Protein AF-A0A7C6DD17-F1 (afdb_monomer_lite)

Foldseek 3Di:
DADEQELVVLVFPQAQPDASQRSQLVSLVVQQVVLYEYEYEFGEHEHADDRDNDDPVRDPPRHYHYDYPDDPPGTGHDDYPDPPPDD

Structure (mmCIF, N/CA/C/O backbone):
data_AF-A0A7C6DD17-F1
#
_entry.id   AF-A0A7C6DD17-F1
#
loop_
_atom_site.group_PDB
_atom_site.id
_atom_site.type_symbol
_atom_site.label_atom_id
_atom_site.label_alt_id
_atom_site.label_comp_id
_atom_site.label_asym_id
_atom_site.label_entity_id
_atom_site.label_seq_id
_atom_site.pdbx_PDB_ins_code
_atom_site.Cartn_x
_atom_site.Cartn_y
_atom_site.Cartn_z
_atom_site.occupancy
_atom_site.B_iso_or_equiv
_atom_site.auth_seq_id
_atom_site.auth_comp_id
_atom_site.auth_asym_id
_atom_site.auth_atom_id
_atom_site.pdbx_PDB_model_num
ATOM 1 N N . MET A 1 1 ? 10.169 -5.268 -19.100 1.00 46.59 1 MET A N 1
ATOM 2 C CA . MET A 1 1 ? 9.276 -6.031 -18.207 1.00 46.59 1 MET A CA 1
ATOM 3 C C . MET A 1 1 ? 8.757 -5.020 -17.205 1.00 46.59 1 MET A C 1
ATOM 5 O O . MET A 1 1 ? 9.505 -4.645 -16.319 1.00 46.59 1 MET A O 1
ATOM 9 N N . GLU A 1 2 ? 7.565 -4.475 -17.422 1.00 57.41 2 GLU A N 1
ATOM 10 C CA . GLU A 1 2 ? 6.914 -3.606 -16.435 1.00 57.41 2 GLU A CA 1
ATOM 11 C C . GLU A 1 2 ? 6.059 -4.525 -15.559 1.00 57.41 2 GLU A C 1
ATOM 13 O O . GLU A 1 2 ? 5.025 -5.028 -15.993 1.00 57.41 2 GLU A O 1
ATOM 18 N N . GLY A 1 3 ? 6.582 -4.888 -14.386 1.00 84.69 3 GLY A N 1
ATOM 19 C CA . GLY A 1 3 ? 5.925 -5.823 -13.474 1.00 84.69 3 GLY A CA 1
ATOM 20 C C . GLY A 1 3 ? 4.886 -5.108 -12.618 1.00 84.69 3 GLY A C 1
ATOM 21 O O . GLY A 1 3 ? 5.216 -4.134 -11.944 1.00 84.69 3 GLY A O 1
ATOM 22 N N . PHE A 1 4 ? 3.643 -5.585 -12.636 1.00 90.25 4 PHE A N 1
ATOM 23 C CA . PHE A 1 4 ? 2.642 -5.224 -11.634 1.00 90.25 4 PHE A CA 1
ATOM 24 C C . PHE A 1 4 ? 2.808 -6.144 -10.425 1.00 90.25 4 PHE A C 1
ATOM 26 O O . PHE A 1 4 ? 2.725 -7.362 -10.559 1.00 90.25 4 PHE A O 1
ATOM 33 N N . PHE A 1 5 ? 3.023 -5.553 -9.256 1.00 95.06 5 PHE A N 1
ATOM 34 C CA . PHE A 1 5 ? 3.149 -6.237 -7.976 1.00 95.06 5 PHE A CA 1
ATOM 35 C C . PHE A 1 5 ? 1.884 -5.962 -7.179 1.00 95.06 5 PHE A C 1
ATOM 37 O O . PHE A 1 5 ? 1.639 -4.832 -6.764 1.00 95.06 5 PHE A O 1
ATOM 44 N N . ASN A 1 6 ? 1.030 -6.967 -7.019 1.00 96.31 6 ASN A N 1
ATOM 45 C CA . ASN A 1 6 ? -0.212 -6.805 -6.281 1.00 96.31 6 ASN A CA 1
ATOM 46 C C . ASN A 1 6 ? 0.075 -6.940 -4.783 1.00 96.31 6 ASN A C 1
ATOM 48 O O . ASN A 1 6 ? 0.598 -7.960 -4.352 1.00 96.31 6 ASN A O 1
ATOM 52 N N . VAL A 1 7 ? -0.310 -5.954 -3.966 1.00 97.56 7 VAL A N 1
ATOM 53 C CA . VAL A 1 7 ? -0.117 -6.003 -2.499 1.00 97.56 7 VAL A CA 1
ATOM 54 C C . VAL A 1 7 ? -0.728 -7.250 -1.840 1.00 97.56 7 VAL A C 1
ATOM 56 O O . VAL A 1 7 ? -0.270 -7.675 -0.781 1.00 97.56 7 VAL A O 1
ATOM 59 N N . LYS A 1 8 ? -1.728 -7.879 -2.472 1.00 96.88 8 LYS A N 1
ATOM 60 C CA . LYS A 1 8 ? -2.313 -9.152 -2.019 1.00 96.88 8 LYS A CA 1
ATOM 61 C C . LYS A 1 8 ? -1.341 -10.325 -2.099 1.00 96.88 8 LYS A C 1
ATOM 63 O O . LYS A 1 8 ? -1.400 -11.196 -1.238 1.00 96.88 8 LYS A O 1
ATOM 68 N N . ASP A 1 9 ? -0.421 -10.312 -3.060 1.00 97.69 9 ASP A N 1
ATOM 69 C CA . ASP A 1 9 ? 0.619 -11.339 -3.197 1.00 97.69 9 ASP A CA 1
ATOM 70 C C . ASP A 1 9 ? 1.653 -11.249 -2.056 1.00 97.69 9 ASP A C 1
ATOM 72 O O . ASP A 1 9 ? 2.372 -12.206 -1.782 1.00 97.69 9 ASP A O 1
ATOM 76 N N . PHE A 1 10 ? 1.674 -10.115 -1.344 1.00 97.25 10 PHE A N 1
ATOM 77 C CA . PHE A 1 10 ? 2.495 -9.846 -0.160 1.00 97.25 10 PHE A CA 1
ATOM 78 C C . PHE A 1 10 ? 1.706 -9.975 1.152 1.00 97.25 10 PHE A C 1
ATOM 80 O O . PHE A 1 10 ? 2.184 -9.564 2.206 1.00 97.25 10 PHE A O 1
ATOM 87 N N . ASN A 1 11 ? 0.518 -10.588 1.109 1.00 98.00 11 ASN A N 1
ATOM 88 C CA . ASN A 1 11 ? -0.377 -10.824 2.250 1.00 98.00 11 ASN A CA 1
ATOM 89 C C . ASN A 1 11 ? -1.122 -9.592 2.793 1.00 98.00 11 ASN A C 1
ATOM 91 O O . ASN A 1 11 ? -1.604 -9.637 3.923 1.00 98.00 11 ASN A O 1
ATOM 95 N N . ALA A 1 12 ? -1.277 -8.514 2.017 1.00 97.88 12 ALA A N 1
ATOM 96 C CA . ALA A 1 12 ? -2.137 -7.406 2.438 1.00 97.88 12 ALA A CA 1
ATOM 97 C C . ALA A 1 12 ? -3.619 -7.836 2.461 1.00 97.88 12 ALA A C 1
ATOM 99 O O . ALA A 1 12 ? -4.154 -8.334 1.469 1.00 97.88 12 ALA A O 1
ATOM 100 N N . VAL A 1 13 ? -4.339 -7.601 3.552 1.00 97.88 13 VAL A N 1
ATOM 101 C CA . VAL A 1 13 ? -5.726 -8.048 3.750 1.00 97.88 13 VAL A CA 1
ATOM 102 C C . VAL A 1 13 ? -6.743 -7.015 3.280 1.00 97.88 13 VAL A C 1
ATOM 104 O O . VAL A 1 13 ? -7.745 -7.401 2.674 1.00 97.88 13 VAL A O 1
ATOM 107 N N . GLY A 1 14 ? -6.464 -5.716 3.397 1.00 96.56 14 GLY A N 1
ATOM 108 C CA . GLY A 1 14 ? -7.310 -4.659 2.835 1.00 96.56 14 GLY A CA 1
ATOM 109 C C . GLY A 1 14 ? -8.731 -4.596 3.417 1.00 96.56 14 GLY A C 1
ATOM 110 O O . GLY A 1 14 ? -9.658 -4.193 2.709 1.00 96.56 14 GLY A O 1
ATOM 111 N N . ASP A 1 15 ? -8.910 -5.020 4.669 1.00 96.56 15 ASP A N 1
ATOM 112 C CA . ASP A 1 15 ? -10.181 -5.046 5.413 1.00 96.56 15 ASP A CA 1
ATOM 113 C C . ASP A 1 15 ? -10.403 -3.809 6.314 1.00 96.56 15 ASP A C 1
ATOM 115 O O . ASP A 1 15 ? -11.471 -3.639 6.899 1.00 96.56 15 ASP A O 1
ATOM 119 N N . GLY A 1 16 ? -9.406 -2.930 6.418 1.00 95.00 16 GLY A N 1
ATOM 120 C CA . GLY A 1 16 ? -9.406 -1.719 7.235 1.00 95.00 16 GLY A CA 1
ATOM 121 C C . GLY A 1 16 ? -9.130 -1.940 8.722 1.00 95.00 16 GLY A C 1
ATOM 122 O O . GLY A 1 16 ? -9.233 -0.971 9.481 1.00 95.00 16 GLY A O 1
ATOM 123 N N . ILE A 1 17 ? -8.798 -3.174 9.122 1.00 95.12 17 ILE A N 1
ATOM 124 C CA . ILE A 1 17 ? -8.577 -3.608 10.511 1.00 95.12 17 ILE A CA 1
ATOM 125 C C . ILE A 1 17 ? -7.200 -4.261 10.664 1.00 95.12 17 ILE A C 1
ATOM 127 O O . ILE A 1 17 ? -6.485 -3.974 11.622 1.00 95.12 17 ILE A O 1
ATOM 131 N N . THR A 1 18 ? -6.831 -5.143 9.739 1.00 96.56 18 THR A N 1
ATOM 132 C CA . THR A 1 18 ? -5.535 -5.814 9.727 1.00 96.56 18 THR A CA 1
ATOM 133 C C . THR A 1 18 ? -4.444 -4.821 9.345 1.00 96.56 18 THR A C 1
ATOM 135 O O . THR A 1 18 ? -4.576 -4.095 8.362 1.00 96.56 18 THR A O 1
ATOM 138 N N . ASP A 1 19 ? -3.361 -4.792 10.122 1.00 96.31 19 ASP A N 1
ATOM 139 C CA . ASP A 1 19 ? -2.196 -3.963 9.822 1.00 96.31 19 ASP A CA 1
ATOM 140 C C . ASP A 1 19 ? -1.469 -4.482 8.572 1.00 96.31 19 ASP A C 1
ATOM 142 O O . ASP A 1 19 ? -0.784 -5.507 8.600 1.00 96.31 19 ASP A O 1
ATOM 146 N N . ASP A 1 20 ? -1.623 -3.745 7.474 1.00 98.19 20 ASP A N 1
ATOM 147 C CA . ASP A 1 20 ? -1.068 -4.062 6.163 1.00 98.19 20 ASP A CA 1
ATOM 148 C C . ASP A 1 20 ? 0.304 -3.409 5.928 1.00 98.19 20 ASP A C 1
ATOM 150 O O . ASP A 1 20 ? 0.873 -3.558 4.842 1.00 98.19 20 ASP A O 1
ATOM 154 N N . THR A 1 21 ? 0.879 -2.693 6.910 1.00 96.56 21 THR A N 1
ATOM 155 C CA . THR A 1 21 ? 2.105 -1.908 6.693 1.00 96.56 21 THR A CA 1
ATOM 156 C C . THR A 1 21 ? 3.255 -2.755 6.161 1.00 96.56 21 THR A C 1
ATOM 158 O O . THR A 1 21 ? 3.895 -2.371 5.180 1.00 96.56 21 THR A O 1
ATOM 161 N N . LYS A 1 22 ? 3.509 -3.923 6.761 1.00 97.06 22 LYS A N 1
ATOM 162 C CA . LYS A 1 22 ? 4.618 -4.791 6.342 1.00 97.06 22 LYS A CA 1
ATOM 163 C C . LYS A 1 22 ? 4.427 -5.305 4.911 1.00 97.06 22 LYS A C 1
ATOM 165 O O . LYS A 1 22 ? 5.346 -5.200 4.103 1.00 97.06 22 LYS A O 1
ATOM 170 N N . ALA A 1 23 ? 3.232 -5.804 4.596 1.00 98.06 23 ALA A N 1
ATOM 171 C CA . ALA A 1 23 ? 2.892 -6.327 3.274 1.00 98.06 23 ALA A CA 1
ATOM 172 C C . ALA A 1 23 ? 3.041 -5.256 2.182 1.00 98.06 23 ALA A C 1
ATOM 174 O O . ALA A 1 23 ? 3.629 -5.491 1.126 1.00 98.06 23 ALA A O 1
ATOM 175 N N . ILE A 1 24 ? 2.551 -4.044 2.457 1.00 97.06 24 ILE A N 1
ATOM 176 C CA . ILE A 1 24 ? 2.674 -2.917 1.532 1.00 97.06 24 ILE A CA 1
ATOM 177 C C . ILE A 1 24 ? 4.143 -2.515 1.351 1.00 97.06 24 ILE A C 1
ATOM 179 O O . ILE A 1 24 ? 4.570 -2.279 0.220 1.00 97.06 24 ILE A O 1
ATOM 183 N N . GLN A 1 25 ? 4.928 -2.460 2.431 1.00 96.00 25 GLN A N 1
ATOM 184 C CA . GLN A 1 25 ? 6.344 -2.100 2.355 1.00 96.00 25 GLN A CA 1
ATOM 185 C C . GLN A 1 25 ? 7.153 -3.107 1.524 1.00 96.00 25 GLN A C 1
ATOM 187 O O . GLN A 1 25 ? 7.995 -2.693 0.727 1.00 96.00 25 GLN A O 1
ATOM 192 N N . GLU A 1 26 ? 6.887 -4.408 1.667 1.00 95.44 26 GLU A N 1
ATOM 193 C CA . GLU A 1 26 ? 7.527 -5.460 0.865 1.00 95.44 26 GLU A CA 1
ATOM 194 C C . GLU A 1 26 ? 7.158 -5.347 -0.621 1.00 95.44 26 GLU A C 1
ATOM 196 O O . GLU A 1 2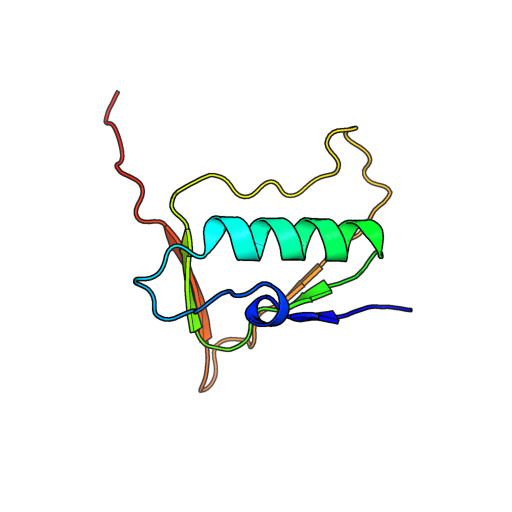6 ? 8.039 -5.402 -1.479 1.00 95.44 26 GLU A O 1
ATOM 201 N N . CYS A 1 27 ? 5.883 -5.088 -0.930 1.00 95.31 27 CYS A N 1
ATOM 202 C CA . CYS A 1 27 ? 5.427 -4.862 -2.302 1.00 95.31 27 CYS A CA 1
ATOM 203 C C . CYS A 1 27 ? 6.126 -3.659 -2.958 1.00 95.31 27 CYS A C 1
ATOM 205 O O . CYS A 1 27 ? 6.584 -3.749 -4.097 1.00 95.31 27 CYS A O 1
ATOM 207 N N . ILE A 1 28 ? 6.259 -2.541 -2.232 1.00 92.50 28 ILE A N 1
ATOM 208 C CA . ILE A 1 28 ? 6.976 -1.347 -2.709 1.00 92.50 28 ILE A CA 1
ATOM 209 C C . ILE A 1 28 ? 8.440 -1.681 -3.012 1.00 92.50 28 ILE A C 1
ATOM 211 O O . ILE A 1 28 ? 8.939 -1.299 -4.069 1.00 92.50 28 ILE A O 1
ATOM 215 N N . ILE A 1 29 ? 9.110 -2.424 -2.125 1.00 90.69 29 ILE A N 1
ATOM 216 C CA . ILE A 1 29 ? 10.511 -2.828 -2.304 1.00 90.69 29 ILE A CA 1
ATOM 217 C C . ILE A 1 29 ? 10.678 -3.672 -3.575 1.00 90.69 29 ILE A C 1
ATOM 219 O O . ILE A 1 29 ? 11.584 -3.412 -4.368 1.00 90.69 29 ILE A O 1
ATOM 223 N N . GLU A 1 30 ? 9.811 -4.661 -3.802 1.00 91.25 30 GLU A N 1
ATOM 224 C CA . GLU A 1 30 ? 9.875 -5.492 -5.011 1.00 91.25 30 GLU A CA 1
ATOM 225 C C . GLU A 1 30 ? 9.547 -4.695 -6.279 1.00 91.25 30 GLU A C 1
ATOM 227 O O . GLU A 1 30 ? 10.278 -4.775 -7.270 1.00 91.25 30 GLU A O 1
ATOM 232 N N . ALA A 1 31 ? 8.524 -3.838 -6.238 1.00 90.69 31 ALA A N 1
ATOM 233 C CA . ALA A 1 31 ? 8.205 -2.958 -7.356 1.00 90.69 31 ALA A CA 1
ATOM 234 C C . ALA A 1 31 ? 9.389 -2.049 -7.716 1.00 90.69 31 ALA A C 1
ATOM 236 O O . ALA A 1 31 ? 9.724 -1.916 -8.892 1.00 90.69 31 ALA A O 1
ATOM 237 N N . GLN A 1 32 ? 10.081 -1.481 -6.728 1.00 88.06 32 GLN A N 1
ATOM 238 C CA . GLN A 1 32 ? 11.260 -0.644 -6.955 1.00 88.06 32 GLN A CA 1
ATOM 239 C C . GLN A 1 32 ? 12.426 -1.420 -7.579 1.00 88.06 32 GLN A C 1
ATOM 241 O O . GLN A 1 32 ? 12.983 -0.968 -8.583 1.00 88.06 32 GLN A O 1
ATOM 246 N N . LYS A 1 33 ? 12.761 -2.610 -7.053 1.00 86.81 33 LYS A N 1
ATOM 247 C CA . LYS A 1 33 ? 13.823 -3.479 -7.607 1.00 86.81 33 LYS A CA 1
ATOM 248 C C . LYS A 1 33 ? 13.613 -3.781 -9.088 1.00 86.81 33 LYS A C 1
ATOM 250 O O . LYS A 1 33 ? 14.574 -3.885 -9.849 1.00 86.81 33 LYS A O 1
ATOM 255 N N . HIS A 1 34 ? 12.353 -3.909 -9.491 1.00 88.2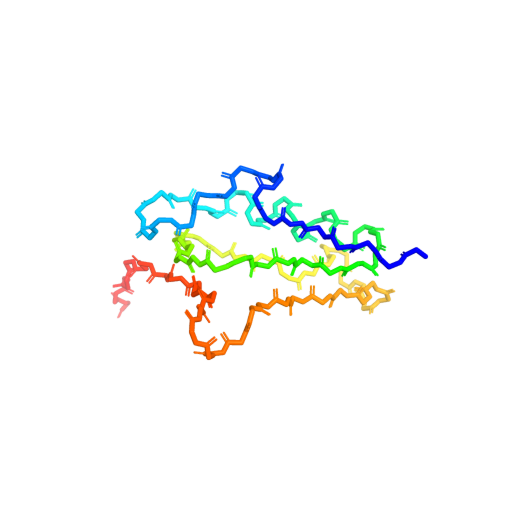5 34 HIS A N 1
ATOM 256 C CA . HIS A 1 34 ? 11.966 -4.292 -10.841 1.00 88.25 34 HIS A CA 1
ATOM 257 C C . HIS A 1 34 ? 11.502 -3.126 -11.720 1.00 88.25 34 HIS A C 1
ATOM 259 O O . HIS A 1 34 ? 11.068 -3.376 -12.845 1.00 88.25 34 HIS A O 1
ATOM 265 N N . ARG A 1 35 ? 11.615 -1.870 -11.254 1.00 87.50 35 ARG A N 1
ATOM 266 C CA . ARG A 1 35 ? 11.124 -0.672 -11.970 1.00 87.50 35 ARG A CA 1
ATOM 267 C C . ARG A 1 35 ? 9.654 -0.820 -12.391 1.00 87.50 35 ARG A C 1
ATOM 269 O O . ARG A 1 35 ? 9.279 -0.546 -13.529 1.00 87.50 35 ARG A O 1
ATOM 276 N N . GLY A 1 36 ? 8.856 -1.380 -11.488 1.00 89.88 36 GLY A N 1
ATOM 277 C CA . GLY A 1 36 ? 7.479 -1.797 -11.702 1.00 89.88 36 GLY A CA 1
ATOM 278 C C . GLY A 1 36 ? 6.459 -0.942 -10.956 1.00 89.88 36 GLY A C 1
ATOM 279 O O . GLY A 1 36 ? 6.739 0.155 -10.467 1.00 89.88 36 GLY A O 1
ATOM 280 N N . THR A 1 37 ? 5.244 -1.475 -10.870 1.00 92.19 37 THR A N 1
ATOM 281 C CA . THR A 1 37 ? 4.094 -0.806 -10.259 1.00 92.19 37 THR A CA 1
ATOM 282 C C . THR A 1 37 ? 3.599 -1.598 -9.058 1.00 92.19 37 THR A C 1
ATOM 284 O O . THR A 1 37 ? 3.204 -2.751 -9.210 1.00 92.19 37 THR A O 1
ATOM 287 N N . ALA A 1 38 ? 3.556 -0.972 -7.883 1.00 94.50 38 ALA A N 1
ATOM 288 C CA . ALA A 1 38 ? 2.815 -1.487 -6.739 1.00 94.50 38 ALA A CA 1
ATOM 289 C C . ALA A 1 38 ? 1.316 -1.235 -6.966 1.00 94.50 38 ALA A C 1
ATOM 291 O O . ALA A 1 38 ? 0.852 -0.092 -7.025 1.00 94.50 38 ALA A O 1
ATOM 292 N N . TYR A 1 39 ? 0.559 -2.313 -7.130 1.00 95.62 39 TYR A N 1
ATOM 293 C CA . TYR A 1 39 ? -0.867 -2.293 -7.413 1.00 95.62 39 TYR A CA 1
ATOM 294 C C . TYR A 1 39 ? -1.687 -2.590 -6.164 1.00 95.62 39 TYR A C 1
ATOM 296 O O . TYR A 1 39 ? -1.456 -3.577 -5.463 1.00 95.62 39 TYR A O 1
ATOM 304 N N . PHE A 1 40 ? -2.691 -1.750 -5.935 1.00 95.94 40 PHE A N 1
ATOM 305 C CA . PHE A 1 40 ? -3.636 -1.854 -4.836 1.00 95.94 40 PHE A CA 1
ATOM 306 C C . PHE A 1 40 ? -5.022 -2.196 -5.389 1.00 95.94 40 PHE A C 1
ATOM 308 O O . PHE A 1 40 ? -5.715 -1.298 -5.882 1.00 95.94 40 PHE A O 1
ATOM 315 N N . PRO A 1 41 ? -5.477 -3.456 -5.277 1.00 95.56 41 PRO A N 1
ATOM 316 C CA . PRO A 1 41 ? -6.867 -3.816 -5.534 1.00 95.56 41 PRO A CA 1
ATOM 317 C C . PRO A 1 41 ? -7.836 -3.053 -4.620 1.00 95.56 41 PRO A C 1
ATOM 319 O O . PRO A 1 41 ? -7.399 -2.443 -3.636 1.00 95.56 41 PRO A O 1
ATOM 322 N N . PRO A 1 42 ? -9.153 -3.125 -4.888 1.00 95.81 42 PRO A N 1
ATOM 323 C CA . PRO A 1 42 ? -10.153 -2.532 -4.010 1.00 95.81 42 PRO A CA 1
ATOM 324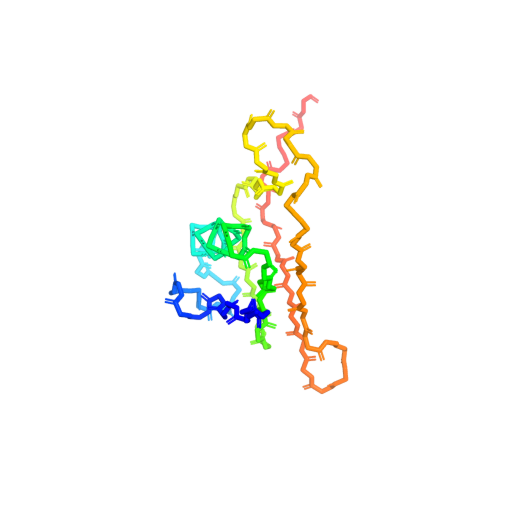 C C . PRO A 1 42 ? -9.988 -3.040 -2.573 1.00 95.81 42 PRO A C 1
ATOM 326 O O . PRO A 1 42 ? -9.809 -4.239 -2.358 1.00 95.81 42 PRO A O 1
ATOM 329 N N . GLY A 1 43 ? -10.037 -2.134 -1.604 1.00 94.75 43 GLY A N 1
ATOM 330 C CA . GLY A 1 43 ? -9.822 -2.455 -0.197 1.00 94.75 43 GLY A CA 1
ATOM 331 C C . GLY A 1 43 ? -9.440 -1.235 0.631 1.00 94.75 43 GLY A C 1
ATOM 332 O O . GLY A 1 43 ? -9.071 -0.187 0.092 1.00 94.75 43 GLY A O 1
ATOM 333 N N . VAL A 1 44 ? -9.526 -1.388 1.950 1.00 95.38 44 VAL A N 1
ATOM 334 C CA . VAL A 1 44 ? -9.044 -0.410 2.929 1.00 95.38 44 VAL A CA 1
ATOM 335 C C . VAL A 1 44 ? -7.819 -1.005 3.603 1.00 95.38 44 VAL A C 1
ATOM 337 O O . VAL A 1 44 ? -7.928 -1.968 4.343 1.00 95.38 44 VAL A O 1
ATOM 340 N N . TYR A 1 45 ? -6.646 -0.456 3.344 1.00 96.38 45 TYR A N 1
ATOM 341 C CA . TYR A 1 45 ? -5.392 -0.973 3.871 1.00 96.38 45 TYR A CA 1
ATOM 342 C C . TYR A 1 45 ? -4.971 -0.124 5.063 1.00 96.38 45 TYR A C 1
ATOM 344 O O . TYR A 1 45 ? -4.688 1.068 4.902 1.00 96.38 45 TYR A O 1
ATOM 352 N N . LEU A 1 46 ? -4.990 -0.712 6.259 1.00 95.81 46 LEU A N 1
ATOM 353 C CA . LEU A 1 46 ? -4.572 -0.018 7.470 1.00 95.81 46 LEU A CA 1
ATOM 354 C C . LEU A 1 46 ? -3.045 0.044 7.512 1.00 95.81 46 LEU A C 1
ATOM 356 O O . LEU A 1 46 ? -2.376 -0.977 7.387 1.00 95.81 46 LEU A O 1
ATOM 360 N N . VAL A 1 47 ? -2.505 1.242 7.718 1.00 95.56 47 VAL A N 1
ATOM 361 C CA . VAL A 1 47 ? -1.085 1.458 7.976 1.00 95.56 47 VAL A CA 1
ATOM 362 C C . VAL A 1 47 ? -0.879 2.107 9.338 1.00 95.56 47 VAL A C 1
ATOM 364 O O . VAL A 1 47 ? -1.495 3.126 9.659 1.00 95.56 47 VAL A O 1
ATOM 367 N N . THR A 1 48 ? 0.005 1.521 10.140 1.00 94.25 48 THR A N 1
ATOM 368 C CA . THR A 1 48 ? 0.296 1.968 11.512 1.00 94.25 48 THR A CA 1
ATOM 369 C C . THR A 1 48 ? 1.657 2.655 11.637 1.00 94.25 48 THR A C 1
ATOM 371 O O . THR A 1 48 ? 1.935 3.292 12.652 1.00 94.25 48 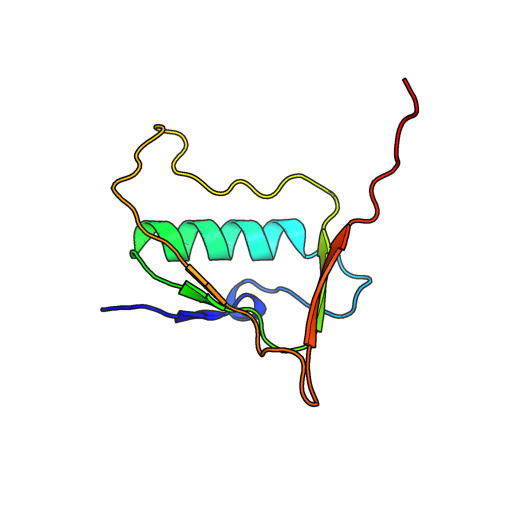THR A O 1
ATOM 374 N N . SER A 1 49 ? 2.498 2.583 10.598 1.00 91.38 49 SER A N 1
ATOM 375 C CA . SER A 1 49 ? 3.810 3.239 10.537 1.00 91.38 49 SER A CA 1
ATOM 376 C C . SER A 1 49 ? 4.150 3.754 9.131 1.00 91.38 49 SER A C 1
ATOM 378 O O . SER A 1 49 ? 3.399 3.551 8.173 1.00 91.38 49 SER A O 1
ATOM 380 N N . THR A 1 50 ? 5.256 4.497 9.029 1.00 91.25 50 THR A N 1
ATOM 381 C CA . THR A 1 50 ? 5.727 5.130 7.789 1.00 91.25 50 THR A CA 1
ATOM 382 C C . THR A 1 50 ? 5.997 4.100 6.695 1.00 91.25 50 THR A C 1
ATOM 384 O O . THR A 1 50 ? 6.748 3.151 6.902 1.00 91.25 50 THR A O 1
ATOM 387 N N . LEU A 1 51 ? 5.444 4.345 5.504 1.00 91.44 51 LEU A N 1
ATOM 388 C CA . LEU A 1 51 ? 5.842 3.668 4.273 1.00 91.44 51 LEU A CA 1
ATOM 389 C C . LEU A 1 51 ? 6.967 4.456 3.603 1.00 91.44 51 LEU A C 1
ATOM 391 O O . LEU A 1 51 ? 6.818 5.645 3.312 1.00 91.44 51 LEU A O 1
ATOM 395 N N . TYR A 1 52 ? 8.083 3.792 3.340 1.00 88.88 52 TYR A N 1
ATOM 396 C CA . TYR A 1 52 ? 9.241 4.396 2.698 1.00 88.88 52 TYR A CA 1
ATOM 397 C C . TYR A 1 52 ? 9.155 4.221 1.186 1.00 88.88 52 TYR A C 1
ATOM 399 O O . TYR A 1 52 ? 9.143 3.104 0.669 1.00 88.88 52 TYR A O 1
ATOM 407 N N . LEU A 1 53 ? 9.102 5.358 0.493 1.00 84.19 53 LEU A N 1
ATOM 408 C CA . LEU A 1 53 ? 9.044 5.467 -0.959 1.00 84.19 53 LEU A CA 1
ATOM 409 C C . LEU A 1 53 ? 10.395 5.961 -1.477 1.00 84.19 53 LEU A C 1
ATOM 411 O O . LEU A 1 53 ? 10.559 7.130 -1.811 1.00 84.19 53 LEU A O 1
ATOM 415 N N . GLY A 1 54 ? 11.396 5.089 -1.487 1.00 73.06 54 GLY A N 1
ATOM 416 C CA . GLY A 1 54 ? 12.699 5.435 -2.044 1.00 73.06 54 GLY A CA 1
ATOM 417 C C . GLY A 1 54 ? 13.724 4.336 -1.850 1.00 73.06 54 GLY A C 1
ATOM 418 O O . GLY A 1 54 ? 13.607 3.526 -0.934 1.00 73.06 54 GLY A O 1
ATOM 419 N N . ASP A 1 55 ? 14.732 4.335 -2.713 1.00 69.00 55 ASP A N 1
ATOM 420 C CA . ASP A 1 55 ? 15.961 3.609 -2.430 1.00 69.00 55 ASP A CA 1
ATOM 421 C C . ASP A 1 55 ? 16.625 4.260 -1.197 1.00 69.00 55 ASP A C 1
ATOM 423 O O . ASP A 1 55 ? 16.828 5.480 -1.204 1.00 69.00 55 ASP A O 1
ATOM 427 N N . PRO A 1 56 ? 16.991 3.494 -0.151 1.00 63.03 56 PRO A N 1
ATOM 428 C CA . PRO A 1 56 ? 17.788 3.998 0.967 1.00 63.03 56 PRO A CA 1
ATOM 429 C C . PRO A 1 56 ? 19.081 4.717 0.543 1.00 63.03 56 PRO A C 1
ATOM 431 O O . PRO A 1 56 ? 19.608 5.517 1.311 1.00 63.03 56 PRO A O 1
ATOM 434 N N . SER A 1 57 ? 19.590 4.456 -0.668 1.00 68.19 57 SER A N 1
ATOM 435 C CA . SER A 1 57 ? 20.755 5.137 -1.243 1.00 68.19 57 SER A CA 1
ATOM 436 C C . SER A 1 57 ? 20.476 6.557 -1.767 1.00 68.19 57 SER A C 1
ATOM 438 O O . SER A 1 57 ? 21.418 7.275 -2.097 1.00 68.19 57 SER A O 1
ATOM 440 N N . GLY A 1 58 ? 19.208 6.979 -1.851 1.00 65.38 58 GLY A N 1
ATOM 441 C CA . GLY A 1 58 ? 18.810 8.278 -2.409 1.00 65.38 58 GLY A CA 1
ATOM 442 C C . GLY A 1 58 ? 18.776 8.326 -3.941 1.00 65.38 58 GLY A C 1
ATOM 443 O O . GLY A 1 58 ? 18.660 9.404 -4.519 1.00 65.38 58 GLY A O 1
ATOM 444 N N . SER A 1 59 ? 18.874 7.175 -4.611 1.00 68.75 59 SER A N 1
ATOM 445 C CA . SER A 1 59 ? 18.842 7.094 -6.073 1.00 68.75 59 SER A CA 1
ATOM 446 C C . SER A 1 59 ? 17.456 7.425 -6.638 1.00 68.75 59 SER A C 1
ATOM 448 O O . SER A 1 59 ? 16.452 6.818 -6.267 1.00 68.75 59 SER A O 1
ATOM 450 N N . HIS A 1 60 ? 17.408 8.349 -7.600 1.00 66.38 60 HIS A N 1
ATOM 451 C CA . HIS A 1 60 ? 16.196 8.707 -8.350 1.00 66.38 60 HIS A CA 1
ATOM 452 C C . HIS A 1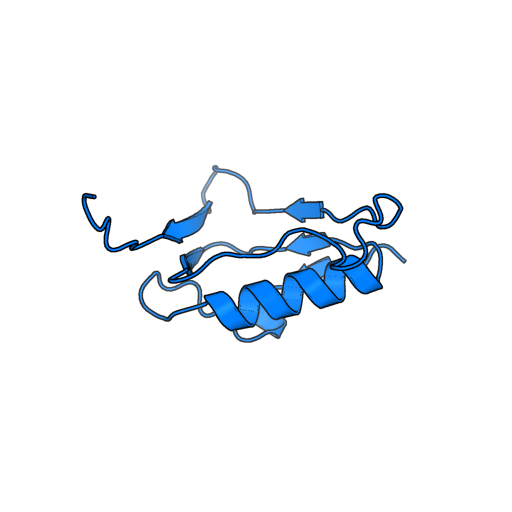 60 ? 16.023 7.891 -9.650 1.00 66.38 60 HIS A C 1
ATOM 454 O O . HIS A 1 60 ? 15.010 8.027 -10.331 1.00 66.38 60 HIS A O 1
ATOM 460 N N . ASP A 1 61 ? 16.986 7.021 -9.979 1.00 67.69 61 ASP A N 1
ATOM 461 C CA . ASP A 1 61 ? 17.041 6.240 -11.230 1.00 67.69 61 ASP A CA 1
ATOM 462 C C . ASP A 1 61 ? 16.147 4.985 -11.240 1.00 67.69 61 ASP A C 1
ATOM 464 O O . ASP A 1 61 ? 16.130 4.222 -12.214 1.00 67.69 61 ASP A O 1
ATOM 468 N N . PHE A 1 62 ? 15.390 4.756 -10.165 1.00 69.50 62 PHE A N 1
ATOM 469 C CA . PHE A 1 62 ? 14.455 3.642 -10.034 1.00 69.50 62 PHE A CA 1
ATOM 470 C C . PHE A 1 62 ? 13.019 4.172 -10.040 1.00 69.50 62 PHE A C 1
ATOM 472 O O . PHE A 1 62 ? 12.423 4.345 -8.973 1.00 69.50 62 PHE A O 1
ATOM 479 N N . PRO A 1 63 ? 12.453 4.470 -11.228 1.00 74.31 63 PRO A N 1
ATOM 480 C CA . PRO A 1 63 ? 11.059 4.864 -11.311 1.00 74.31 63 PRO A CA 1
ATOM 481 C C . PRO A 1 63 ? 10.200 3.707 -10.800 1.00 74.31 63 PRO A C 1
ATOM 483 O O . PRO A 1 63 ? 10.364 2.561 -11.220 1.00 74.31 63 PRO A O 1
ATOM 486 N N . PHE A 1 64 ? 9.291 4.018 -9.887 1.00 83.44 64 PHE A N 1
ATOM 487 C CA . PHE A 1 64 ? 8.252 3.103 -9.446 1.00 83.44 64 PHE A CA 1
ATOM 488 C C . PHE A 1 64 ? 6.919 3.835 -9.503 1.00 83.44 64 PHE A C 1
ATOM 490 O O . PHE A 1 64 ? 6.855 5.059 -9.357 1.00 83.44 64 PHE A O 1
ATOM 497 N N . CYS A 1 65 ? 5.853 3.073 -9.697 1.00 88.25 65 CYS A N 1
ATOM 498 C CA . CYS A 1 65 ? 4.500 3.604 -9.698 1.00 88.25 65 CYS A CA 1
ATOM 499 C C . CYS A 1 65 ? 3.699 2.987 -8.553 1.00 88.25 65 CYS A C 1
ATOM 501 O O . CYS A 1 65 ? 3.870 1.815 -8.218 1.00 88.25 65 CYS A O 1
ATOM 503 N N . ILE A 1 66 ? 2.784 3.766 -7.982 1.00 90.75 66 ILE A N 1
ATOM 504 C CA . ILE A 1 66 ? 1.700 3.254 -7.141 1.00 90.75 66 ILE A CA 1
ATOM 505 C C . ILE A 1 66 ? 0.411 3.435 -7.922 1.00 90.75 66 ILE A C 1
ATOM 507 O O . ILE A 1 66 ? 0.127 4.532 -8.403 1.00 90.75 66 ILE A O 1
ATOM 511 N N . GLN A 1 67 ? -0.381 2.373 -8.023 1.00 93.25 67 GLN A N 1
ATOM 512 C CA . GLN A 1 67 ? -1.641 2.410 -8.750 1.00 93.25 67 GLN A CA 1
ATOM 513 C C . GLN A 1 67 ? -2.775 1.779 -7.941 1.00 93.25 67 GLN A C 1
ATOM 515 O O . GLN A 1 67 ? -2.699 0.621 -7.538 1.00 93.25 67 GLN A O 1
ATOM 520 N N . GLY A 1 68 ? -3.852 2.542 -7.741 1.00 91.62 68 GLY A N 1
ATOM 521 C CA . GLY A 1 68 ? -5.139 2.043 -7.247 1.00 91.62 68 GLY A CA 1
ATOM 522 C C . GLY A 1 68 ? -6.156 1.835 -8.375 1.00 91.62 68 GLY A C 1
ATOM 523 O O . GLY A 1 68 ? -5.864 2.073 -9.546 1.00 91.62 68 GLY A O 1
ATOM 524 N N . VAL A 1 69 ? -7.381 1.436 -8.021 1.00 89.06 69 VAL A N 1
ATOM 525 C CA . VAL A 1 69 ? -8.456 1.126 -8.993 1.00 89.06 69 VAL A CA 1
ATOM 526 C C . VAL A 1 69 ? -9.303 2.326 -9.448 1.00 89.06 69 VAL A C 1
ATOM 528 O O . VAL A 1 69 ? -10.247 2.162 -10.218 1.00 89.06 69 VAL A O 1
ATOM 531 N N . GLY A 1 70 ? -8.994 3.541 -8.989 1.00 80.12 70 GLY A N 1
ATOM 532 C CA . GLY A 1 70 ? -9.849 4.717 -9.201 1.00 80.12 70 GLY A CA 1
ATOM 533 C C . GLY A 1 70 ? -11.034 4.770 -8.225 1.00 80.12 70 GLY A C 1
ATOM 534 O O . GLY A 1 70 ? -11.037 4.073 -7.217 1.00 80.12 70 GLY A O 1
ATOM 535 N N . LYS A 1 71 ? -12.008 5.663 -8.469 1.00 77.00 71 LYS A N 1
ATOM 536 C CA . LYS A 1 71 ? -13.108 5.964 -7.520 1.00 77.00 71 LYS A CA 1
ATOM 537 C C . LYS A 1 71 ? -14.449 5.297 -7.862 1.00 77.00 71 LYS A C 1
ATOM 539 O O . LYS A 1 71 ? -15.341 5.246 -7.015 1.00 77.00 71 LYS A O 1
ATOM 544 N N . VAL A 1 72 ? -14.632 4.843 -9.101 1.00 63.69 72 VAL A N 1
ATOM 545 C CA . VAL A 1 72 ? -15.944 4.412 -9.605 1.00 63.69 72 VAL A CA 1
ATOM 546 C C . VAL A 1 72 ? -16.173 2.936 -9.266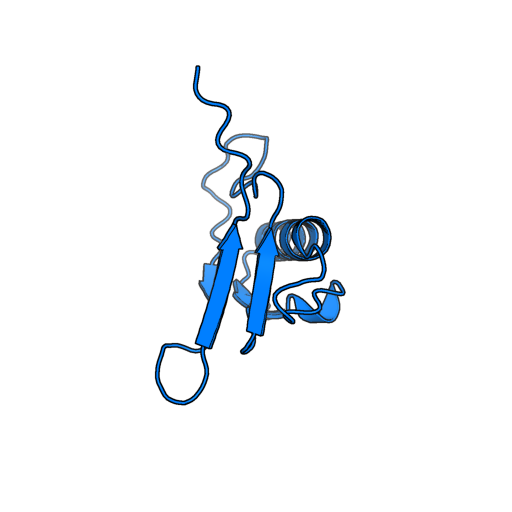 1.00 63.69 72 VAL A C 1
ATOM 548 O O . VAL A 1 72 ? -15.419 2.081 -9.714 1.00 63.69 72 VAL A O 1
ATOM 551 N N . ASN A 1 73 ? -17.210 2.647 -8.471 1.00 63.56 73 ASN A N 1
ATOM 552 C CA . ASN A 1 73 ? -17.675 1.313 -8.034 1.00 63.56 73 ASN A CA 1
ATOM 553 C C . ASN A 1 73 ? -16.738 0.490 -7.127 1.00 63.56 73 ASN A C 1
ATOM 555 O O . ASN A 1 73 ? -17.214 -0.427 -6.465 1.00 63.56 73 ASN A O 1
ATOM 559 N N . SER A 1 74 ? -15.457 0.845 -7.042 1.00 78.38 74 SER A N 1
ATOM 560 C CA . SER A 1 74 ? -14.442 0.208 -6.197 1.00 78.38 74 SER A CA 1
ATOM 561 C C . SER A 1 74 ? -13.388 1.246 -5.810 1.00 78.38 74 SER A C 1
ATOM 563 O O . SER A 1 74 ? -13.099 2.125 -6.617 1.00 78.38 74 SER A O 1
ATOM 565 N N . GLN A 1 75 ? -12.821 1.178 -4.600 1.00 87.94 75 GLN A N 1
ATOM 566 C CA . GLN A 1 75 ? -11.802 2.131 -4.130 1.00 87.94 75 GLN A CA 1
ATOM 567 C C . GLN A 1 75 ? -10.639 1.413 -3.451 1.00 87.94 75 GLN A C 1
ATOM 569 O O . GLN A 1 75 ? -10.848 0.453 -2.710 1.00 87.94 75 GLN A O 1
ATOM 574 N N . SER A 1 76 ? -9.430 1.923 -3.676 1.00 92.50 76 SER A N 1
ATOM 575 C CA . SER A 1 76 ? -8.243 1.592 -2.886 1.00 92.50 76 SER A CA 1
ATOM 576 C C . SER A 1 76 ? -8.021 2.728 -1.890 1.00 92.50 76 SER A C 1
ATOM 578 O O . SER A 1 76 ? -7.783 3.865 -2.299 1.00 92.50 76 SER A O 1
ATOM 580 N N . VAL A 1 77 ? -8.126 2.442 -0.595 1.00 92.56 77 VAL A N 1
ATOM 581 C CA . VAL A 1 77 ? -7.936 3.427 0.477 1.00 92.56 77 VAL A CA 1
ATOM 582 C C . VAL A 1 77 ? -6.756 2.992 1.328 1.00 92.56 77 VAL A C 1
ATOM 584 O O . VAL A 1 77 ? -6.772 1.896 1.871 1.00 92.56 77 VAL A O 1
ATOM 587 N N . ILE A 1 78 ? -5.750 3.851 1.478 1.00 92.25 78 ILE A N 1
ATOM 588 C CA . ILE A 1 78 ? -4.708 3.680 2.495 1.00 92.25 78 ILE A CA 1
ATOM 589 C C . ILE A 1 78 ? -5.151 4.497 3.707 1.00 92.25 78 ILE A C 1
ATOM 591 O O . ILE A 1 78 ? -5.265 5.721 3.627 1.00 92.25 78 ILE A O 1
ATOM 595 N N . LYS A 1 79 ? -5.464 3.815 4.807 1.00 91.88 79 LYS A N 1
ATOM 596 C CA . LYS A 1 79 ? -5.962 4.415 6.046 1.00 91.88 79 LYS A CA 1
ATOM 597 C C . LYS A 1 79 ? -4.831 4.448 7.062 1.00 91.88 79 LYS A C 1
ATOM 599 O O . LYS A 1 79 ? -4.225 3.421 7.329 1.00 91.88 79 LYS A O 1
ATOM 604 N N . ASN A 1 80 ? -4.587 5.602 7.666 1.00 90.62 80 ASN A N 1
ATOM 605 C CA . ASN A 1 80 ? -3.670 5.726 8.792 1.00 90.62 80 ASN A CA 1
ATOM 606 C C . ASN A 1 80 ? -4.484 5.911 10.083 1.00 90.62 80 ASN A C 1
ATOM 608 O O . ASN A 1 80 ? -5.387 6.745 10.113 1.00 90.62 80 ASN A O 1
ATOM 612 N N . GLU A 1 81 ? -4.186 5.137 11.130 1.00 78.50 81 GLU A N 1
ATOM 613 C CA . GLU A 1 81 ? -4.768 5.317 12.477 1.00 78.50 81 GLU A CA 1
ATOM 614 C C . GLU A 1 81 ? -3.769 5.923 13.466 1.00 78.50 81 GLU A C 1
ATOM 616 O O . GLU A 1 81 ? -3.742 5.573 14.644 1.00 78.50 81 GLU A O 1
ATOM 621 N N . GLY A 1 82 ? -2.920 6.830 12.987 1.00 59.78 82 GLY A N 1
ATOM 622 C CA . GLY A 1 82 ? -1.909 7.491 13.793 1.00 59.78 82 GLY A CA 1
ATOM 623 C C . GLY A 1 82 ? -2.486 7.949 15.127 1.00 59.78 82 GLY A C 1
ATOM 624 O O . GLY A 1 82 ? -3.437 8.733 15.183 1.00 59.78 82 GLY A O 1
ATOM 625 N N . ARG A 1 83 ? -1.887 7.475 16.222 1.00 56.84 83 ARG A N 1
ATOM 626 C CA . ARG A 1 83 ? -1.966 8.202 17.482 1.00 56.84 83 ARG A CA 1
ATOM 627 C C . ARG A 1 83 ? -1.228 9.509 17.231 1.00 56.84 83 ARG A C 1
ATOM 629 O O . ARG A 1 83 ? -0.002 9.528 17.202 1.00 56.84 83 ARG A O 1
ATOM 636 N N . TYR A 1 84 ? -1.968 10.578 16.963 1.00 54.41 84 TYR A N 1
ATOM 637 C CA . TYR A 1 84 ? -1.405 11.919 16.988 1.00 54.41 84 TYR A CA 1
ATOM 638 C C . TYR A 1 84 ? -0.964 12.189 18.429 1.00 54.41 84 TYR A C 1
ATOM 640 O O . TYR A 1 84 ? -1.785 12.552 19.271 1.00 54.41 84 TYR A O 1
ATOM 648 N N . GLU A 1 85 ? 0.309 11.958 18.741 1.00 56.25 85 GLU A N 1
ATOM 649 C CA . GLU A 1 85 ? 0.886 12.468 19.980 1.00 56.25 85 GLU A CA 1
ATOM 650 C C . GLU A 1 85 ? 1.015 13.983 19.804 1.00 56.25 85 GLU A C 1
ATOM 652 O O . GLU A 1 85 ? 1.816 14.472 19.009 1.00 56.25 85 GLU A O 1
ATOM 657 N N . HIS A 1 86 ? 0.118 14.725 20.456 1.00 49.44 86 HIS A N 1
ATOM 658 C CA . HIS A 1 86 ? 0.223 16.176 20.567 1.00 49.44 86 HIS A CA 1
ATOM 659 C C . HIS A 1 86 ? 1.523 16.473 21.325 1.00 49.44 86 HIS A C 1
ATOM 661 O O . HIS A 1 86 ? 1.638 16.104 22.495 1.00 49.44 86 HIS A O 1
ATOM 667 N N . GLY A 1 87 ? 2.499 17.066 20.635 1.00 51.56 87 GLY A N 1
ATOM 668 C CA . GLY A 1 87 ? 3.683 17.660 21.257 1.00 51.56 87 GLY A CA 1
ATOM 669 C C . GLY A 1 87 ? 3.358 18.967 21.963 1.00 51.56 87 GLY A C 1
ATOM 670 O O . GLY A 1 87 ? 2.383 19.634 21.544 1.00 51.56 87 GLY A O 1
#

Secondary structure (DSSP, 8-state):
---EEEGGGGT---EEEEE-HHHHHHHHHHHHHTT-EEE--SEEEEE-SPPP-S-TT--S----EEE---SSS--EEEEE-------

pLDDT: mean 85.48, std 13.95, range [46.59, 98.19]

Sequence (87 aa):
MEGFFNVKDFNAVGDGITDDTKAIQECIIEAQKHRGTAYFPPGVYLVTSTLYLGDPSGSHDFPFCIQGVGKVNSQSVIKNEGRYEHG

Radius of gyration: 13.54 Å; chains: 1; bounding box: 38×29×40 Å